Protein AF-A0A357D8I1-F1 (afdb_monomer)

Sequence (56 aa):
MRVFLTMLVCLVFVVNVLGQTTITQNQTGTIDGYNYELWKDS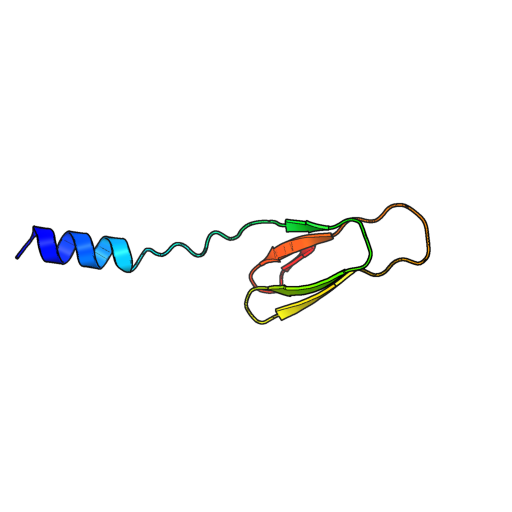GNTSMTLTGGGTFS

Structure (mmCIF, N/CA/C/O backbone):
data_AF-A0A357D8I1-F1
#
_entry.id   AF-A0A357D8I1-F1
#
loop_
_atom_site.group_PDB
_atom_site.id
_atom_site.type_symbol
_atom_site.label_atom_id
_atom_site.label_alt_id
_atom_site.label_comp_id
_atom_site.label_asym_id
_atom_site.label_entity_id
_atom_site.label_seq_id
_atom_site.pdbx_PDB_ins_code
_atom_site.Cartn_x
_atom_site.Cartn_y
_atom_site.Cartn_z
_atom_site.occupancy
_atom_site.B_iso_or_equiv
_atom_site.auth_seq_id
_atom_site.auth_comp_id
_atom_site.auth_asym_id
_atom_site.auth_atom_id
_atom_site.pdbx_PDB_model_num
ATOM 1 N N . MET A 1 1 ? -16.750 0.420 44.084 1.00 61.16 1 MET A N 1
ATOM 2 C CA . MET A 1 1 ? -17.490 0.555 42.806 1.00 61.16 1 MET A CA 1
ATOM 3 C C . MET A 1 1 ? -16.887 1.581 41.843 1.00 61.16 1 MET A C 1
ATOM 5 O O . MET A 1 1 ? -16.819 1.285 40.663 1.00 61.16 1 MET A O 1
ATOM 9 N N . ARG A 1 2 ? -16.392 2.742 42.309 1.00 56.56 2 ARG A N 1
ATOM 10 C CA . ARG A 1 2 ? -15.766 3.763 41.439 1.00 56.56 2 ARG A CA 1
ATOM 11 C C . ARG A 1 2 ? -14.518 3.275 40.690 1.00 56.56 2 ARG A C 1
ATOM 13 O O . ARG A 1 2 ? -14.475 3.415 39.484 1.00 56.56 2 ARG A O 1
ATOM 20 N N . VAL A 1 3 ? -13.570 2.634 41.380 1.00 62.31 3 VAL A N 1
ATOM 21 C CA . VAL A 1 3 ? -12.290 2.177 40.789 1.00 62.31 3 VAL A CA 1
ATOM 22 C C . VAL A 1 3 ? -12.477 1.068 39.743 1.00 62.31 3 VAL A C 1
ATOM 24 O O . VAL A 1 3 ? -11.794 1.052 38.726 1.00 62.31 3 VAL A O 1
ATOM 27 N N . PHE A 1 4 ? -13.451 0.178 39.964 1.00 61.69 4 PHE A N 1
ATOM 28 C CA . PHE A 1 4 ? -13.824 -0.866 39.002 1.00 61.69 4 PHE A CA 1
ATOM 29 C C . PHE A 1 4 ? -14.413 -0.272 37.718 1.00 61.69 4 PHE A C 1
ATOM 31 O O . PHE A 1 4 ? -14.080 -0.717 36.624 1.00 61.69 4 PHE A O 1
ATOM 38 N N . LEU A 1 5 ? -15.242 0.770 37.850 1.00 61.16 5 LEU A N 1
ATOM 39 C CA . LEU A 1 5 ? -15.801 1.490 36.709 1.00 61.16 5 LEU A CA 1
ATOM 40 C C . LEU A 1 5 ? -14.707 2.234 35.926 1.00 61.16 5 LEU A C 1
ATOM 42 O O . LEU A 1 5 ? -14.720 2.207 34.701 1.00 61.16 5 LEU A O 1
ATOM 46 N N . THR A 1 6 ? -13.724 2.832 36.609 1.00 66.44 6 THR A N 1
ATOM 47 C CA . THR A 1 6 ? -12.595 3.508 35.949 1.00 66.44 6 THR A CA 1
ATOM 48 C C . THR A 1 6 ? -11.715 2.535 35.160 1.00 66.44 6 THR A C 1
ATOM 50 O O . THR A 1 6 ? -11.297 2.854 34.053 1.00 66.44 6 THR A O 1
ATOM 53 N N . MET A 1 7 ? -11.461 1.336 35.694 1.00 65.81 7 MET A N 1
ATOM 54 C CA . MET A 1 7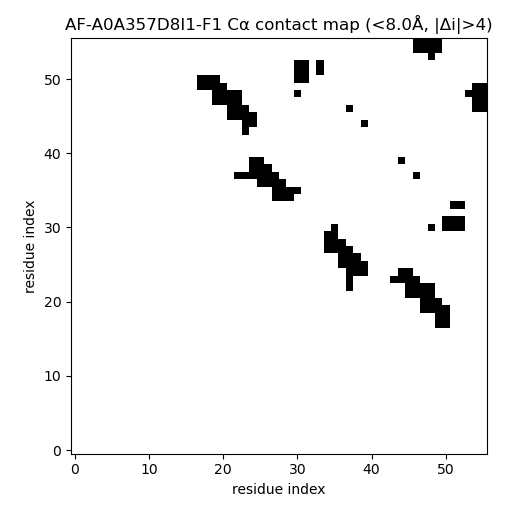 ? -10.644 0.315 35.023 1.00 65.81 7 MET A CA 1
ATOM 55 C C . MET A 1 7 ? -11.343 -0.257 33.780 1.00 65.81 7 MET A C 1
ATOM 57 O O . MET A 1 7 ? -10.702 -0.462 32.751 1.00 65.81 7 MET A O 1
ATOM 61 N N . LEU A 1 8 ? -12.670 -0.427 33.848 1.00 61.59 8 LEU A N 1
ATOM 62 C CA . LEU A 1 8 ? -13.493 -0.840 32.711 1.00 61.59 8 LEU A CA 1
ATOM 63 C C . LEU A 1 8 ? -13.479 0.212 31.592 1.00 61.59 8 LEU A C 1
ATOM 65 O O . LEU A 1 8 ? -13.334 -0.153 30.434 1.00 61.59 8 LEU A O 1
ATOM 69 N N . VAL A 1 9 ? -13.564 1.505 31.932 1.00 64.94 9 VAL A N 1
ATOM 70 C CA . VAL A 1 9 ? -13.493 2.617 30.965 1.00 64.94 9 VAL A CA 1
ATOM 71 C C . VAL A 1 9 ? -12.137 2.656 30.252 1.00 64.94 9 VAL A C 1
ATOM 73 O O . VAL A 1 9 ? -12.109 2.813 29.036 1.00 64.94 9 VAL A O 1
ATOM 76 N N . CYS A 1 10 ? -11.025 2.435 30.960 1.00 62.38 10 CYS A N 1
ATOM 77 C CA . CYS A 1 10 ? -9.696 2.358 30.339 1.00 62.38 10 CYS A CA 1
ATOM 78 C C . CYS A 1 10 ? -9.558 1.186 29.349 1.00 62.38 10 CYS A C 1
ATOM 80 O O . CYS A 1 10 ? -8.854 1.321 28.354 1.00 62.38 10 CYS A O 1
ATOM 82 N N . LEU A 1 11 ? -10.247 0.063 29.588 1.00 57.78 11 LEU A N 1
ATOM 83 C CA . LEU A 1 11 ? -10.274 -1.091 28.679 1.00 57.78 11 LEU A CA 1
ATOM 84 C C . LEU A 1 11 ? -11.106 -0.843 27.409 1.00 57.78 11 LEU A C 1
ATOM 86 O O . LEU A 1 11 ? -10.878 -1.513 26.408 1.0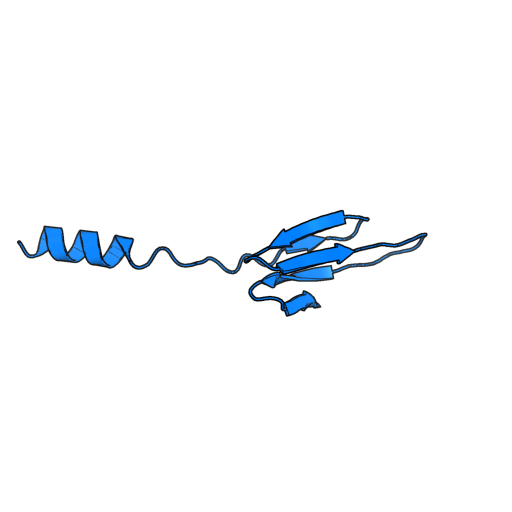0 57.78 11 LEU A O 1
ATOM 90 N N . VAL A 1 12 ? -12.044 0.113 27.413 1.00 58.22 12 VAL A N 1
ATOM 91 C CA . VAL A 1 12 ? -12.796 0.491 26.195 1.00 58.22 12 VAL A CA 1
ATOM 92 C C . VAL A 1 12 ? -11.957 1.383 25.271 1.00 58.22 12 VAL A C 1
ATOM 94 O O . VAL A 1 12 ? -12.201 1.432 24.071 1.00 58.22 12 VAL A O 1
ATOM 97 N N . PHE A 1 13 ? -10.917 2.033 25.803 1.00 52.53 13 PHE A N 1
ATOM 98 C CA . PHE A 1 13 ? -9.904 2.750 25.027 1.00 52.53 13 PHE A CA 1
ATOM 99 C C . PHE A 1 13 ? -8.733 1.836 24.644 1.00 52.53 13 PHE A C 1
ATOM 101 O O . PHE A 1 13 ? -7.572 2.241 24.737 1.00 52.53 13 PHE A O 1
ATOM 108 N N . VAL A 1 14 ? -9.011 0.615 24.166 1.00 56.50 14 VAL A N 1
ATOM 109 C CA . VAL A 1 14 ? -8.064 -0.047 23.255 1.00 56.50 14 VAL A CA 1
ATOM 110 C C . VAL A 1 14 ? -8.051 0.812 22.000 1.00 56.50 14 VAL A C 1
ATOM 112 O O . VAL A 1 14 ? -8.840 0.650 21.074 1.00 56.50 14 VAL A O 1
ATOM 115 N N . VAL A 1 15 ? -7.211 1.838 22.050 1.00 55.84 15 VAL A N 1
ATOM 116 C CA . VAL A 1 15 ? -6.891 2.692 20.929 1.00 55.84 15 VAL A CA 1
ATOM 117 C C . VAL A 1 15 ? -6.429 1.766 19.817 1.00 55.84 15 VAL A C 1
ATOM 119 O O . VAL A 1 15 ? -5.429 1.060 19.953 1.00 55.84 15 VAL A O 1
ATOM 122 N N . ASN A 1 16 ? -7.183 1.737 18.722 1.00 55.75 16 ASN A N 1
ATOM 123 C CA . ASN A 1 16 ? -6.651 1.273 17.455 1.00 55.75 16 ASN A CA 1
ATOM 124 C C . ASN A 1 16 ? -5.518 2.247 17.136 1.00 55.75 16 ASN A C 1
ATOM 126 O O . ASN A 1 16 ? -5.753 3.345 16.634 1.00 55.75 16 ASN A O 1
ATOM 130 N N . VAL A 1 17 ? -4.300 1.914 17.563 1.00 54.69 17 VAL A N 1
ATOM 131 C CA . VAL A 1 17 ? -3.104 2.605 17.106 1.00 54.69 17 VAL A CA 1
ATOM 132 C C . VAL A 1 17 ? -3.123 2.432 15.592 1.00 54.69 17 VAL A C 1
ATOM 134 O O . VAL A 1 17 ? -2.940 1.328 15.085 1.00 54.69 17 VAL A O 1
ATOM 137 N N . LEU A 1 18 ? -3.431 3.516 14.875 1.00 63.97 18 LEU A N 1
ATOM 138 C CA . LEU A 1 18 ? -3.281 3.596 13.426 1.00 63.97 18 LEU A CA 1
ATOM 139 C C . LEU A 1 18 ? -1.776 3.647 13.153 1.00 63.97 18 LEU A C 1
ATOM 141 O O . LEU A 1 18 ? -1.187 4.710 12.966 1.00 63.97 18 LEU A O 1
ATOM 145 N N . GLY A 1 19 ? -1.124 2.493 13.282 1.00 71.56 19 GLY A N 1
ATOM 146 C CA . GLY A 1 19 ? 0.296 2.345 13.024 1.00 71.56 19 GLY A CA 1
ATOM 147 C C . GLY A 1 19 ? 0.537 2.495 11.531 1.00 71.56 19 GLY A C 1
ATOM 148 O O . GLY A 1 19 ? 0.240 1.579 10.767 1.00 71.56 19 GLY A O 1
ATOM 149 N N . GLN A 1 20 ? 1.073 3.643 11.114 1.00 90.38 20 GLN A N 1
ATOM 150 C CA . GLN A 1 20 ? 1.525 3.802 9.738 1.00 90.38 20 GLN A CA 1
ATOM 151 C C . GLN A 1 20 ? 2.657 2.811 9.468 1.00 90.38 20 GLN A C 1
ATOM 153 O O . GLN A 1 20 ? 3.627 2.739 10.222 1.00 90.38 20 GLN A O 1
ATOM 158 N N . THR A 1 21 ? 2.526 2.044 8.392 1.00 93.56 21 THR A N 1
ATOM 159 C CA . THR A 1 21 ? 3.541 1.075 7.973 1.00 93.56 21 THR A CA 1
ATOM 160 C C . THR A 1 21 ? 3.992 1.420 6.569 1.00 93.56 21 THR A C 1
ATOM 162 O O . THR A 1 21 ? 3.186 1.394 5.643 1.00 93.56 21 THR A O 1
ATOM 165 N N . THR A 1 22 ? 5.276 1.728 6.400 1.00 97.12 22 THR A N 1
ATOM 166 C CA . THR A 1 22 ? 5.858 1.972 5.079 1.00 97.12 22 THR A CA 1
ATOM 167 C C . THR A 1 22 ? 6.555 0.717 4.573 1.00 97.12 22 THR A C 1
ATOM 169 O O . THR A 1 22 ? 7.432 0.170 5.241 1.00 97.12 22 THR A O 1
ATOM 172 N N . ILE A 1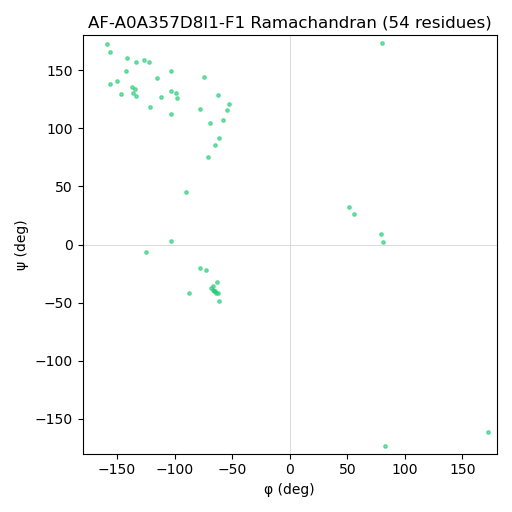 23 ? 6.176 0.277 3.377 1.00 98.19 23 ILE A N 1
ATOM 173 C CA . ILE A 1 23 ? 6.764 -0.858 2.666 1.00 98.19 23 ILE A CA 1
ATOM 174 C C . ILE A 1 23 ? 7.432 -0.367 1.381 1.00 98.19 23 ILE A C 1
ATOM 176 O O . ILE A 1 23 ? 6.939 0.549 0.728 1.00 98.19 23 ILE A O 1
ATOM 180 N N . THR A 1 24 ? 8.565 -0.963 1.014 1.00 98.56 24 THR A N 1
ATOM 181 C CA . THR A 1 24 ? 9.367 -0.546 -0.158 1.00 98.56 24 THR A CA 1
ATOM 182 C C . THR A 1 24 ? 9.634 -1.679 -1.151 1.00 98.56 24 THR A C 1
ATOM 184 O O . THR A 1 24 ? 10.178 -1.465 -2.236 1.00 98.56 24 THR A O 1
ATOM 187 N N . GLN A 1 25 ? 9.241 -2.901 -0.793 1.00 98.50 25 GLN A N 1
ATOM 188 C CA . GLN A 1 25 ? 9.467 -4.128 -1.550 1.00 98.50 25 GLN A CA 1
ATOM 189 C C . GLN A 1 25 ? 8.143 -4.851 -1.773 1.00 98.50 25 GLN A C 1
ATOM 191 O O . GLN A 1 25 ? 7.193 -4.628 -1.026 1.00 98.50 25 GLN A O 1
ATOM 196 N N . ASN A 1 26 ? 8.106 -5.720 -2.788 1.00 98.69 26 ASN A N 1
ATOM 197 C CA . ASN A 1 26 ? 6.897 -6.447 -3.164 1.00 98.69 26 ASN A CA 1
ATOM 198 C C . ASN A 1 26 ? 6.300 -7.159 -1.950 1.00 98.69 26 ASN A C 1
ATOM 200 O O . ASN A 1 26 ? 6.972 -7.981 -1.323 1.00 98.69 26 ASN A O 1
ATOM 204 N N . GLN A 1 27 ? 5.058 -6.821 -1.621 1.00 98.50 27 GLN A N 1
ATOM 205 C CA . GLN A 1 27 ? 4.380 -7.316 -0.434 1.00 98.50 27 GLN A CA 1
ATOM 206 C C . GLN A 1 27 ? 2.867 -7.242 -0.631 1.00 98.50 27 GLN A C 1
ATOM 208 O O . GLN A 1 27 ? 2.339 -6.247 -1.126 1.00 98.50 27 GLN A O 1
ATOM 213 N N . THR A 1 28 ? 2.174 -8.285 -0.189 1.00 98.56 28 THR A N 1
ATOM 214 C CA . THR A 1 28 ? 0.714 -8.345 -0.099 1.00 98.56 28 THR A CA 1
ATOM 215 C C . THR A 1 28 ? 0.304 -8.627 1.338 1.00 98.56 28 THR A C 1
ATOM 217 O O . THR A 1 28 ? 1.082 -9.168 2.130 1.00 98.56 28 THR A O 1
ATOM 220 N N . GLY A 1 29 ? -0.919 -8.253 1.697 1.00 97.06 29 GLY A N 1
ATOM 221 C CA . GLY A 1 29 ? -1.447 -8.540 3.021 1.00 97.06 29 GLY A CA 1
ATOM 222 C C . GLY A 1 29 ? -2.781 -7.869 3.283 1.00 97.06 29 GLY A C 1
ATOM 223 O O . GLY A 1 29 ? -3.483 -7.449 2.362 1.00 97.06 29 GLY A O 1
ATOM 224 N N . THR A 1 30 ? -3.119 -7.768 4.565 1.00 96.00 30 THR A N 1
ATOM 225 C CA . THR A 1 30 ? -4.385 -7.199 5.022 1.00 96.00 30 THR A CA 1
ATOM 226 C C . THR A 1 30 ? -4.137 -6.283 6.219 1.00 96.00 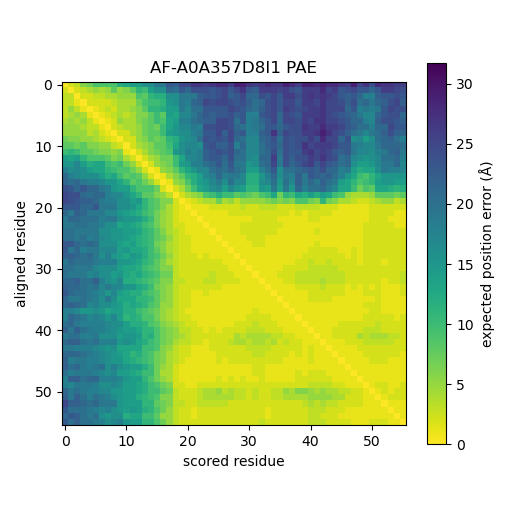30 THR A C 1
ATOM 228 O O . THR A 1 30 ? -3.390 -6.646 7.127 1.00 96.00 30 THR A O 1
ATOM 231 N N . ILE A 1 31 ? -4.755 -5.102 6.224 1.00 92.19 31 ILE A N 1
ATOM 232 C CA . ILE A 1 31 ? -4.748 -4.138 7.334 1.00 92.19 31 ILE A CA 1
ATOM 233 C C . ILE A 1 31 ? -6.166 -3.592 7.518 1.00 92.19 31 ILE A C 1
ATOM 235 O O . ILE A 1 31 ? -6.820 -3.230 6.544 1.00 92.1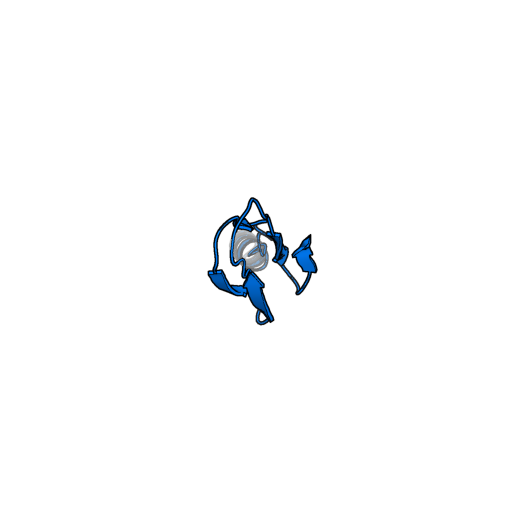9 31 ILE A O 1
ATOM 239 N N . ASP A 1 32 ? -6.677 -3.591 8.751 1.00 90.88 32 ASP A N 1
ATOM 240 C CA . ASP A 1 32 ? -8.032 -3.122 9.096 1.00 90.88 32 ASP A CA 1
ATOM 241 C C . ASP A 1 32 ? -9.167 -3.730 8.245 1.00 90.88 32 ASP A C 1
ATOM 243 O O . ASP A 1 32 ? -10.174 -3.083 7.965 1.00 90.88 32 ASP A O 1
ATOM 247 N N . GLY A 1 33 ? -9.002 -4.981 7.801 1.00 93.81 33 GLY A N 1
ATOM 248 C CA . GLY A 1 33 ? -9.968 -5.671 6.935 1.00 93.81 33 GLY A CA 1
ATOM 249 C C . GLY A 1 33 ? -9.873 -5.323 5.444 1.00 93.81 33 GLY A C 1
ATOM 250 O O . GLY A 1 33 ? -10.638 -5.869 4.653 1.00 93.81 33 GLY A O 1
ATOM 251 N N . TYR A 1 34 ? -8.922 -4.476 5.043 1.00 94.81 34 TYR A N 1
ATOM 252 C CA . TYR A 1 34 ? -8.644 -4.138 3.648 1.00 94.81 34 TYR A CA 1
ATOM 253 C C . TYR A 1 34 ? -7.399 -4.864 3.151 1.00 94.81 34 TYR A C 1
ATOM 255 O O . TYR A 1 34 ? -6.351 -4.853 3.800 1.00 94.81 34 TYR A O 1
ATOM 263 N N . ASN A 1 35 ? -7.507 -5.481 1.975 1.00 98.00 35 ASN A N 1
ATOM 264 C CA . ASN A 1 35 ? -6.352 -6.051 1.289 1.00 98.00 35 ASN A CA 1
ATOM 265 C C . ASN A 1 35 ? -5.497 -4.936 0.679 1.00 98.00 35 ASN A C 1
ATOM 267 O O . ASN A 1 35 ? -6.032 -3.946 0.180 1.00 98.00 35 ASN A O 1
ATOM 271 N N . TYR A 1 36 ? -4.181 -5.124 0.683 1.00 97.44 36 TYR A N 1
ATOM 272 C CA . TYR A 1 36 ? -3.231 -4.242 0.013 1.00 97.44 36 TYR A CA 1
ATOM 273 C C . TYR A 1 36 ? -2.208 -5.048 -0.787 1.00 97.44 36 TYR A C 1
ATOM 275 O O . TYR A 1 36 ? -1.922 -6.211 -0.483 1.00 97.44 36 TYR A O 1
ATOM 283 N N . GLU A 1 37 ? -1.626 -4.390 -1.784 1.00 98.44 37 GLU A N 1
ATOM 284 C CA . GLU A 1 37 ? -0.533 -4.913 -2.593 1.00 98.44 37 GLU A CA 1
ATOM 285 C C . GLU A 1 37 ? 0.392 -3.768 -3.004 1.00 98.44 37 GLU A C 1
ATOM 287 O O . GLU A 1 37 ? -0.055 -2.758 -3.546 1.00 98.44 37 GLU A O 1
ATOM 292 N N . LEU A 1 38 ? 1.689 -3.957 -2.770 1.00 98.62 38 LEU A N 1
ATOM 293 C CA . LEU A 1 38 ? 2.738 -3.225 -3.460 1.00 98.62 38 LEU A CA 1
ATOM 294 C C . LEU A 1 38 ? 3.480 -4.205 -4.363 1.00 98.62 38 LEU A C 1
ATOM 296 O O . LEU A 1 38 ? 3.980 -5.229 -3.896 1.00 98.62 38 LEU A O 1
ATOM 300 N N . TRP A 1 39 ? 3.588 -3.864 -5.644 1.00 98.56 39 TRP A N 1
ATOM 301 C CA . TRP A 1 39 ? 4.312 -4.648 -6.635 1.00 98.56 39 TRP A CA 1
ATOM 302 C C . TRP A 1 39 ? 5.187 -3.737 -7.497 1.00 98.56 39 TRP A C 1
ATOM 304 O O . TRP A 1 39 ? 4.743 -2.685 -7.956 1.00 98.56 39 TRP A O 1
ATOM 314 N N . LYS A 1 40 ? 6.441 -4.144 -7.703 1.00 98.19 40 LYS A N 1
ATOM 315 C CA . LYS A 1 40 ? 7.368 -3.560 -8.672 1.00 98.19 40 LYS A CA 1
ATOM 316 C C . LYS A 1 40 ? 8.236 -4.627 -9.333 1.00 98.19 40 LYS A C 1
ATOM 318 O O . LYS A 1 40 ? 8.636 -5.613 -8.712 1.00 98.19 40 LYS A O 1
ATOM 323 N N . ASP A 1 41 ? 8.603 -4.359 -10.571 1.00 98.44 41 ASP A N 1
ATOM 324 C CA . ASP A 1 41 ? 9.506 -5.143 -11.407 1.00 98.44 41 ASP A CA 1
ATOM 325 C C . ASP A 1 41 ? 10.959 -4.703 -11.163 1.00 98.44 41 ASP A C 1
ATOM 327 O O . ASP A 1 41 ? 11.868 -5.525 -11.057 1.00 98.44 41 ASP 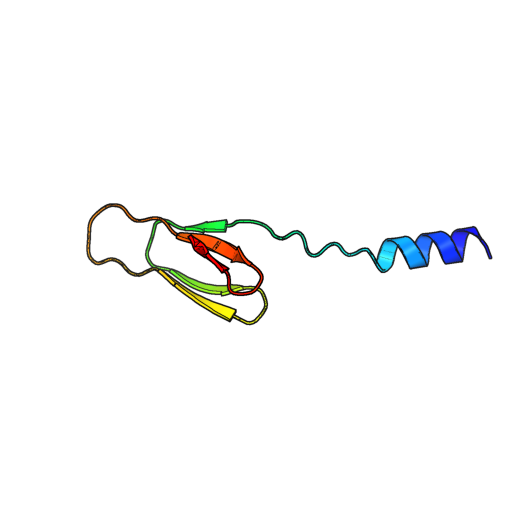A O 1
ATOM 331 N N . SER A 1 42 ? 11.187 -3.389 -11.050 1.00 97.62 42 SER A N 1
ATOM 332 C CA . SER A 1 42 ? 12.496 -2.778 -10.793 1.00 97.62 42 SER A CA 1
ATOM 333 C C . SER A 1 42 ? 12.354 -1.358 -10.214 1.00 97.62 42 SER A C 1
ATOM 335 O O . SER A 1 42 ? 11.249 -0.832 -10.112 1.00 97.62 42 SER A O 1
ATOM 337 N N . GLY A 1 43 ? 13.464 -0.743 -9.789 1.00 98.19 43 GLY A N 1
ATOM 338 C CA . GLY A 1 43 ? 13.482 0.623 -9.245 1.00 98.19 43 GLY A CA 1
ATOM 339 C C . GLY A 1 43 ? 13.109 0.748 -7.761 1.00 98.19 43 GLY A C 1
ATOM 340 O O . GLY A 1 43 ? 12.972 -0.244 -7.034 1.00 98.19 43 GLY A O 1
ATOM 341 N N . ASN A 1 44 ? 12.987 1.999 -7.311 1.00 98.38 44 ASN A N 1
ATOM 342 C CA . ASN A 1 44 ? 12.608 2.374 -5.950 1.00 98.38 44 ASN A CA 1
ATOM 343 C C . ASN A 1 44 ? 11.116 2.715 -5.907 1.00 98.38 44 ASN A C 1
ATOM 345 O O . ASN A 1 44 ? 10.637 3.511 -6.708 1.00 98.38 44 ASN A O 1
ATOM 349 N N . THR A 1 45 ? 10.399 2.137 -4.948 1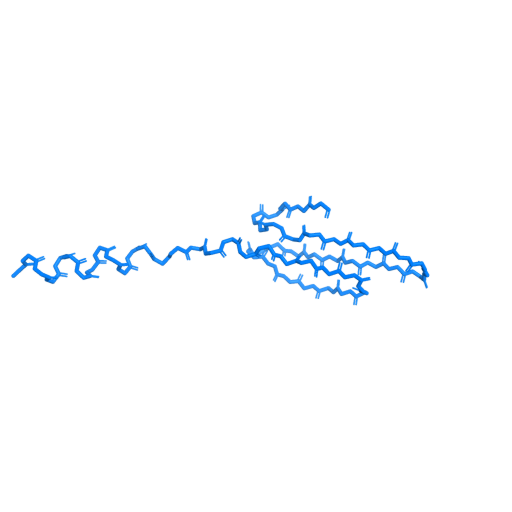.00 98.25 45 THR A N 1
ATOM 350 C CA . THR A 1 45 ? 8.989 2.429 -4.678 1.00 98.25 45 THR A CA 1
ATOM 351 C C . THR A 1 45 ? 8.763 2.440 -3.171 1.00 98.25 45 THR A C 1
ATOM 353 O O . THR A 1 45 ? 9.578 1.907 -2.412 1.00 98.25 45 THR A O 1
ATOM 356 N N . SER A 1 46 ? 7.677 3.065 -2.741 1.00 98.19 46 SER A N 1
ATOM 357 C CA . SER A 1 46 ? 7.268 3.141 -1.347 1.00 98.19 46 SER A CA 1
ATOM 358 C C . SER A 1 46 ? 5.751 3.234 -1.290 1.00 98.19 46 SER A C 1
ATOM 360 O O . SER A 1 46 ? 5.158 3.948 -2.090 1.00 98.19 46 SER A O 1
ATOM 362 N N . MET A 1 47 ? 5.142 2.551 -0.329 1.00 98.31 47 MET A N 1
ATOM 363 C CA . MET A 1 47 ? 3.730 2.693 0.018 1.00 98.31 47 MET A CA 1
ATOM 364 C C . MET A 1 47 ? 3.627 2.797 1.526 1.00 98.31 47 MET A C 1
ATOM 366 O O . MET A 1 47 ? 4.161 1.955 2.246 1.00 98.31 47 MET A O 1
ATOM 370 N N . THR A 1 48 ? 2.939 3.823 2.005 1.00 97.94 48 THR A N 1
ATOM 371 C CA . THR A 1 48 ? 2.614 3.987 3.418 1.00 97.94 48 THR A CA 1
ATOM 372 C C . THR A 1 48 ? 1.163 3.604 3.632 1.00 97.94 48 THR A C 1
ATOM 374 O O . THR A 1 48 ? 0.252 4.286 3.173 1.00 97.94 48 THR A O 1
ATOM 377 N N . LEU A 1 49 ? 0.951 2.501 4.340 1.00 96.69 49 LEU A N 1
ATOM 378 C CA . LEU A 1 49 ? -0.357 2.041 4.781 1.00 96.69 49 LEU A CA 1
ATOM 379 C C . LEU A 1 49 ? -0.762 2.868 5.998 1.00 96.69 49 LEU A C 1
ATOM 381 O O . LEU A 1 49 ? -0.084 2.814 7.024 1.00 96.69 49 LEU A O 1
ATOM 385 N N . THR A 1 50 ? -1.845 3.635 5.889 1.00 94.81 50 THR A N 1
ATOM 386 C CA . THR A 1 50 ? -2.315 4.529 6.962 1.00 94.81 50 THR A CA 1
ATOM 387 C C . THR A 1 50 ? -3.518 3.980 7.727 1.00 94.81 50 THR A C 1
ATOM 389 O O . THR A 1 50 ? -4.012 4.631 8.646 1.00 94.81 50 THR A O 1
ATOM 392 N N . GLY A 1 51 ? -3.953 2.764 7.388 1.00 91.00 51 GLY A N 1
ATOM 393 C CA . GLY A 1 51 ? -5.124 2.118 7.974 1.00 91.00 51 GLY A CA 1
ATOM 394 C C 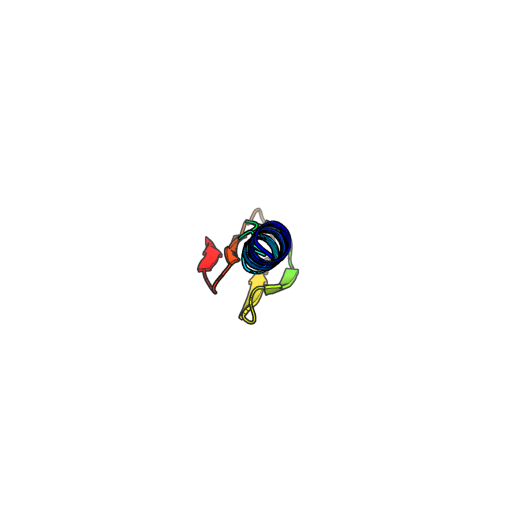. GLY A 1 51 ? -6.437 2.619 7.371 1.00 91.00 51 GLY A C 1
ATOM 395 O O . GLY A 1 51 ? -6.464 3.523 6.530 1.00 91.00 51 GLY A O 1
ATOM 396 N N . GLY A 1 52 ? -7.543 1.981 7.748 1.00 90.12 52 GLY A N 1
ATOM 397 C CA . GLY A 1 52 ? -8.890 2.359 7.297 1.00 90.12 52 GLY A CA 1
ATOM 398 C C . GLY A 1 52 ? -9.078 2.395 5.771 1.00 90.12 52 GLY A C 1
ATOM 399 O O . GLY A 1 52 ? -9.900 3.165 5.279 1.00 90.12 52 GLY A O 1
ATOM 400 N N . GLY A 1 53 ? -8.292 1.616 5.018 1.00 92.31 53 GLY A N 1
ATOM 401 C CA . GLY A 1 53 ? -8.322 1.581 3.549 1.00 92.31 53 GLY A CA 1
ATOM 402 C C . GLY A 1 53 ? -7.592 2.737 2.850 1.00 92.31 53 GLY A C 1
ATOM 403 O O . GLY A 1 53 ? -7.710 2.881 1.636 1.00 92.31 53 GLY A O 1
ATOM 404 N N . THR A 1 54 ? -6.840 3.558 3.587 1.00 94.62 54 THR A N 1
ATOM 405 C CA . THR A 1 54 ? -6.084 4.697 3.040 1.00 94.62 54 THR A CA 1
ATOM 406 C C . THR A 1 54 ? -4.590 4.385 2.919 1.00 94.62 54 THR A C 1
ATOM 408 O O . THR A 1 54 ? -4.041 3.585 3.686 1.00 94.62 54 THR A O 1
ATOM 411 N N . PHE A 1 55 ? -3.936 4.989 1.925 1.00 96.12 55 PHE A N 1
ATOM 412 C CA . PHE A 1 55 ? -2.502 4.847 1.674 1.00 96.12 55 PHE A CA 1
ATOM 413 C C . PHE A 1 55 ? -1.943 6.051 0.903 1.00 96.12 55 PHE A C 1
ATOM 415 O O . PHE A 1 55 ? -2.703 6.828 0.320 1.00 96.12 55 PHE A O 1
ATOM 422 N N . SER A 1 56 ? -0.614 6.174 0.884 1.00 95.38 56 SER A N 1
ATOM 423 C CA . SER A 1 56 ? 0.149 7.120 0.052 1.00 95.38 56 SER A CA 1
ATOM 424 C C . SER A 1 56 ? 1.378 6.468 -0.556 1.00 95.38 56 SER A C 1
ATOM 426 O O . SER A 1 56 ? 2.038 5.722 0.209 1.00 95.38 56 SER A O 1
#

pLDDT: mean 84.17, std 17.26, range [52.53, 98.69]

Nearest PDB structures (foldseek):
  3wp5-assembly1_A  TM=8.721E-01  e=1.073E-01  Neocallimastix patriciarum
  3wp4-assembly1_A  TM=8.767E-01  e=1.290E-01  Neocallimastix patriciarum

Foldseek 3Di:
DVVVVVVVVVVVPPPPPQDWDKDWAFDWDDAQRDTDTDDDPDDTDMKIRRGPPDID

Mean predicted aligned error: 9.4 Å

Solvent-accessible surface area (backbone atoms only — not comparable to full-atom values): 3629 Å² total; per-residue (Å²): 114,68,70,62,52,54,54,54,55,57,63,72,60,70,68,78,73,70,67,68,45,78,45,63,61,72,44,72,52,71,47,85,90,32,78,52,75,45,82,72,92,72,86,89,56,72,39,34,40,52,43,85,77,43,70,88

Radius of gyration: 17.61 Å; Cα contacts (8 Å, |Δi|>4): 67; chains: 1; bounding box: 31×16×54 Å

Secondary structure (DSSP, 8-state):
-HHHHHHHHHHHT-------EEE-SSEEEEETTEEEEE--SSS---EEEEETTEE-